Protein AF-A0A2J8K6V8-F1 (afdb_monomer_lite)

Organism: Pan troglodytes (NCBI:txid9598)

Radius of gyration: 30.08 Å; chains: 1; bounding box: 36×68×85 Å

Structure (mmCIF, N/CA/C/O backbone):
data_AF-A0A2J8K6V8-F1
#
_entry.id   AF-A0A2J8K6V8-F1
#
loop_
_atom_site.group_PDB
_atom_site.id
_atom_site.type_symbol
_atom_site.label_atom_id
_atom_site.label_alt_id
_atom_site.label_comp_id
_atom_site.label_asym_id
_atom_site.label_entity_id
_atom_site.label_seq_id
_atom_site.pdbx_PDB_ins_code
_atom_site.Cartn_x
_atom_site.Cartn_y
_atom_site.Cartn_z
_atom_site.occupancy
_atom_site.B_iso_or_equiv
_atom_site.auth_seq_id
_atom_site.auth_comp_id
_atom_site.auth_asym_id
_atom_site.auth_atom_id
_atom_site.pdbx_PDB_model_num
ATOM 1 N N . MET A 1 1 ? -9.073 52.652 -63.202 1.00 40.81 1 MET A N 1
ATOM 2 C CA . MET A 1 1 ? -8.385 51.345 -63.264 1.00 40.81 1 MET A CA 1
ATOM 3 C C . MET A 1 1 ? -7.422 51.356 -62.091 1.00 40.81 1 MET A C 1
ATOM 5 O O . MET A 1 1 ? -6.275 51.742 -62.240 1.00 40.81 1 MET A O 1
ATOM 9 N N . GLU A 1 2 ? -7.964 51.128 -60.893 1.00 44.34 2 GLU A N 1
ATOM 10 C CA . GLU A 1 2 ? -7.231 51.306 -59.636 1.00 44.34 2 GLU A CA 1
ATOM 11 C C . GLU A 1 2 ? -6.323 50.094 -59.430 1.00 44.34 2 GLU A C 1
ATOM 13 O O . GLU A 1 2 ? -6.788 48.958 -59.329 1.00 44.34 2 GLU A O 1
ATOM 18 N N . ASN A 1 3 ? -5.019 50.346 -59.456 1.00 48.53 3 ASN A N 1
ATOM 19 C CA . ASN A 1 3 ? -3.977 49.337 -59.358 1.00 48.53 3 ASN A CA 1
ATOM 20 C C . ASN A 1 3 ? -3.808 48.941 -57.876 1.00 48.53 3 ASN A C 1
ATOM 22 O O . ASN A 1 3 ? -3.522 49.818 -57.056 1.00 48.53 3 ASN A O 1
ATOM 26 N N . PRO A 1 4 ? -4.015 47.672 -57.477 1.00 52.75 4 PRO A N 1
ATOM 27 C CA . PRO A 1 4 ? -3.937 47.298 -56.071 1.00 52.75 4 PRO A CA 1
ATOM 28 C C . PRO A 1 4 ? -2.499 47.421 -55.547 1.00 52.75 4 PRO A C 1
ATOM 30 O O . PRO A 1 4 ? -1.556 46.868 -56.109 1.00 52.75 4 PRO A O 1
ATOM 33 N N . SER A 1 5 ? -2.347 48.158 -54.444 1.00 53.69 5 SER A N 1
ATOM 34 C CA . SER A 1 5 ? -1.064 48.428 -53.789 1.00 53.69 5 SER A CA 1
ATOM 35 C C . SER A 1 5 ? -0.359 47.133 -53.332 1.00 53.69 5 SER A C 1
ATOM 37 O O . SER A 1 5 ? -0.990 46.290 -52.680 1.00 53.69 5 SER A O 1
ATOM 39 N N . PRO A 1 6 ? 0.956 46.975 -53.592 1.00 54.84 6 PRO A N 1
ATOM 40 C CA . PRO A 1 6 ? 1.725 45.765 -53.268 1.00 54.84 6 PRO A CA 1
ATOM 41 C C . PRO A 1 6 ? 1.800 45.464 -51.761 1.00 54.84 6 PRO A C 1
ATOM 43 O O . PRO A 1 6 ? 2.031 44.321 -51.363 1.00 54.84 6 PRO A O 1
ATOM 46 N N . ALA A 1 7 ? 1.535 46.457 -50.906 1.00 53.44 7 ALA A N 1
ATOM 47 C CA . ALA A 1 7 ? 1.502 46.297 -49.453 1.00 53.44 7 ALA A CA 1
ATOM 48 C C . ALA A 1 7 ? 0.356 45.382 -48.974 1.00 53.44 7 ALA A C 1
ATOM 50 O O . ALA A 1 7 ? 0.512 44.640 -48.003 1.00 53.44 7 ALA A O 1
ATOM 51 N N . ALA A 1 8 ? -0.780 45.377 -49.683 1.00 52.91 8 ALA A N 1
ATOM 52 C CA . ALA A 1 8 ? -1.935 44.551 -49.328 1.00 52.91 8 ALA A CA 1
ATOM 53 C C . ALA A 1 8 ? -1.712 43.060 -49.643 1.00 52.91 8 ALA A C 1
ATOM 55 O O . ALA A 1 8 ? -2.249 42.192 -48.952 1.00 52.91 8 ALA A O 1
ATOM 56 N N . ALA A 1 9 ? -0.905 42.756 -50.664 1.00 53.84 9 ALA A N 1
ATOM 57 C CA . ALA A 1 9 ? -0.553 41.389 -51.040 1.00 53.84 9 ALA A CA 1
ATOM 58 C C . ALA A 1 9 ? 0.455 40.771 -50.054 1.00 53.84 9 ALA A C 1
ATOM 60 O O . ALA A 1 9 ? 0.295 39.619 -49.649 1.00 53.84 9 ALA A O 1
ATOM 61 N N . LEU A 1 10 ? 1.436 41.561 -49.600 1.00 54.81 10 LEU A N 1
ATOM 62 C CA . LEU A 1 10 ? 2.461 41.120 -48.651 1.00 54.81 10 LEU A CA 1
ATOM 63 C C . LEU A 1 10 ? 1.875 40.816 -47.261 1.00 54.81 10 LEU A C 1
ATOM 65 O O . LEU A 1 10 ? 2.216 39.804 -46.656 1.00 54.81 10 LEU A O 1
ATOM 69 N N . GLY A 1 11 ? 0.939 41.647 -46.783 1.00 54.59 11 GLY A N 1
ATOM 70 C CA . GLY A 1 11 ? 0.273 41.443 -45.490 1.00 54.59 11 GLY A CA 1
ATOM 71 C C . GLY A 1 11 ? -0.603 40.187 -45.447 1.00 54.59 11 GLY A C 1
ATOM 72 O O . GLY A 1 11 ? -0.615 39.467 -44.450 1.00 54.59 11 GLY A O 1
ATOM 73 N N . LYS A 1 12 ? -1.285 39.864 -46.555 1.00 53.75 12 LYS A N 1
ATOM 74 C CA . LYS A 1 12 ? -2.066 38.622 -46.681 1.00 53.75 12 LYS A CA 1
ATOM 75 C C . LYS A 1 12 ? -1.171 37.383 -46.749 1.00 53.75 12 LYS A C 1
ATOM 77 O O . LYS A 1 12 ? -1.493 36.377 -46.121 1.00 53.75 12 LYS A O 1
ATOM 82 N N . ALA A 1 13 ? -0.043 37.469 -47.457 1.00 56.66 13 ALA A N 1
ATOM 83 C CA . ALA A 1 13 ? 0.934 36.386 -47.540 1.00 56.66 13 ALA A CA 1
ATOM 84 C C . ALA A 1 13 ? 1.621 36.111 -46.188 1.00 56.66 13 ALA A C 1
ATOM 86 O O . ALA A 1 13 ? 1.775 34.950 -45.809 1.00 56.66 13 ALA A O 1
ATOM 87 N N . LEU A 1 14 ? 1.958 37.157 -45.419 1.00 56.41 14 LEU A N 1
ATOM 88 C CA . LEU A 1 14 ? 2.528 37.013 -44.074 1.00 56.41 14 LEU A CA 1
ATOM 89 C C . LEU A 1 14 ? 1.541 36.392 -43.073 1.00 56.41 14 LEU A C 1
ATOM 91 O O . LEU A 1 14 ? 1.929 35.504 -42.317 1.00 56.41 14 LEU A O 1
ATOM 95 N N . CYS A 1 15 ? 0.267 36.805 -43.082 1.00 54.47 15 CYS A N 1
ATOM 96 C CA . CYS A 1 15 ? -0.755 36.208 -42.212 1.00 54.47 15 CYS A CA 1
ATOM 97 C C . CYS A 1 15 ? -1.029 34.734 -42.548 1.00 54.47 15 CYS A C 1
ATOM 99 O O . CYS A 1 15 ? -1.215 33.927 -41.639 1.00 54.47 15 CYS A O 1
A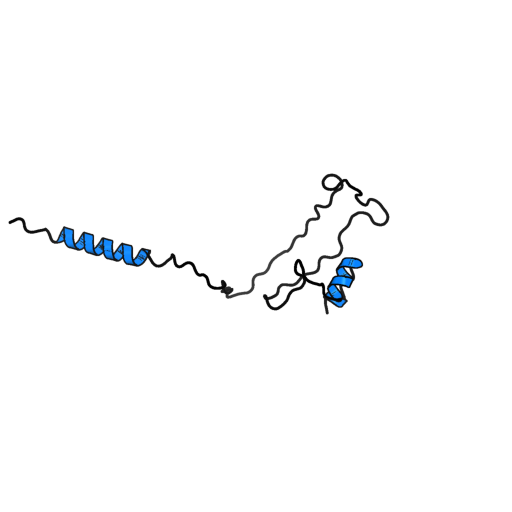TOM 101 N N . ALA A 1 16 ? -1.019 34.365 -43.833 1.00 54.19 16 ALA A N 1
ATOM 102 C CA . ALA A 1 16 ? -1.195 32.975 -44.251 1.00 54.19 16 ALA A CA 1
ATOM 103 C C . ALA A 1 16 ? -0.015 32.080 -43.819 1.00 54.19 16 ALA A C 1
ATOM 105 O O . ALA A 1 16 ? -0.242 30.950 -43.387 1.00 54.19 16 ALA A O 1
ATOM 106 N N . LEU A 1 17 ? 1.227 32.586 -43.855 1.00 53.62 17 LEU A N 1
ATOM 107 C CA . LEU A 1 17 ? 2.395 31.853 -43.345 1.00 53.62 17 LEU A CA 1
ATOM 108 C C . LEU A 1 17 ? 2.377 31.694 -41.815 1.00 53.62 17 LEU A C 1
ATOM 110 O O . LEU A 1 17 ? 2.729 30.630 -41.315 1.00 53.62 17 LEU A O 1
ATOM 114 N N . LEU A 1 18 ? 1.949 32.719 -41.072 1.00 53.31 18 LEU A N 1
ATOM 115 C CA . LEU A 1 18 ? 1.881 32.682 -39.603 1.00 53.31 18 LEU A CA 1
ATOM 116 C C . LEU A 1 18 ? 0.801 31.722 -39.076 1.00 53.31 18 LEU A C 1
ATOM 118 O O . LEU A 1 18 ? 0.980 31.107 -38.028 1.00 53.31 18 LEU A O 1
ATOM 122 N N . LEU A 1 19 ? -0.303 31.546 -39.806 1.00 53.12 19 LEU A N 1
ATOM 123 C CA . LEU A 1 19 ? -1.348 30.582 -39.443 1.00 53.12 19 LEU A CA 1
ATOM 124 C C . LEU A 1 19 ? -0.958 29.132 -39.775 1.00 53.12 19 LEU A C 1
ATOM 126 O O . LEU A 1 19 ? -1.380 28.214 -39.074 1.00 53.12 19 LEU A O 1
ATOM 130 N N . ALA A 1 20 ? -0.112 28.916 -40.788 1.00 52.56 20 ALA A N 1
ATOM 131 C CA . ALA A 1 20 ? 0.393 27.587 -41.133 1.00 52.56 20 ALA A CA 1
ATOM 132 C C . ALA A 1 20 ? 1.429 27.052 -40.124 1.00 52.56 20 ALA A C 1
ATOM 134 O O . ALA A 1 20 ? 1.545 25.840 -39.959 1.00 52.56 20 ALA A O 1
ATOM 135 N N . THR A 1 21 ? 2.152 27.925 -39.410 1.00 54.22 21 THR A N 1
ATOM 136 C CA . THR A 1 21 ? 3.128 27.508 -38.385 1.00 54.22 21 THR A CA 1
ATOM 137 C C . THR A 1 21 ? 2.514 27.299 -36.999 1.00 54.22 21 THR A C 1
ATOM 139 O O . THR A 1 21 ? 3.076 26.551 -36.202 1.00 54.22 21 THR A O 1
ATOM 142 N N . LEU A 1 22 ? 1.346 27.886 -36.707 1.00 51.31 22 LEU A N 1
ATOM 143 C CA . LEU A 1 22 ? 0.640 27.689 -35.430 1.00 51.31 22 LEU A CA 1
ATOM 144 C C . LEU A 1 22 ? -0.307 26.472 -35.411 1.00 51.31 22 LEU A C 1
ATOM 146 O O . LEU A 1 22 ? -0.764 26.074 -34.342 1.00 51.31 22 LEU A O 1
ATOM 150 N N . GLY A 1 23 ? -0.602 25.863 -36.564 1.00 52.25 23 GLY A N 1
ATOM 151 C CA . GLY A 1 23 ? -1.601 24.791 -36.694 1.00 52.25 23 GLY A CA 1
ATOM 152 C C . GLY A 1 23 ? -1.132 23.363 -36.377 1.00 52.25 23 GLY A C 1
ATOM 153 O O . GLY A 1 23 ? -1.947 22.448 -36.421 1.00 52.25 23 GLY A O 1
ATOM 154 N N . ALA A 1 24 ? 0.148 23.136 -36.058 1.00 54.22 24 ALA A N 1
ATOM 155 C CA . ALA A 1 24 ? 0.723 21.786 -35.941 1.00 54.22 24 ALA A CA 1
ATOM 156 C C . ALA A 1 24 ? 1.004 21.307 -34.499 1.00 54.22 24 ALA A C 1
ATOM 158 O O . ALA A 1 24 ? 1.810 20.401 -34.304 1.00 54.22 24 ALA A O 1
ATOM 159 N N . ALA A 1 25 ? 0.357 21.877 -33.476 1.00 55.34 25 ALA A N 1
ATOM 160 C CA . ALA A 1 25 ? 0.542 21.451 -32.077 1.00 55.34 25 ALA A CA 1
ATOM 161 C C . ALA A 1 25 ? -0.708 20.807 -31.445 1.00 55.34 25 ALA A C 1
ATOM 163 O O . ALA A 1 25 ? -0.845 20.770 -30.226 1.00 55.34 25 ALA A O 1
ATOM 164 N N . GLY A 1 26 ? -1.632 20.309 -32.270 1.00 58.12 26 GLY A N 1
ATOM 165 C CA . GLY A 1 26 ? -2.911 19.753 -31.824 1.00 58.12 26 GLY A CA 1
ATOM 166 C C . GLY A 1 26 ? -3.242 18.403 -32.447 1.00 58.12 26 GLY A C 1
ATOM 167 O O . GLY A 1 26 ? -4.388 18.177 -32.815 1.00 58.12 26 GLY A O 1
ATOM 168 N N . GLN A 1 27 ? -2.264 17.510 -32.606 1.00 56.22 27 GLN A N 1
ATOM 169 C CA . GLN A 1 27 ? -2.580 16.114 -32.906 1.00 56.22 27 GLN A CA 1
ATOM 170 C C . GLN A 1 27 ? -2.987 15.428 -31.597 1.00 56.22 27 GLN A C 1
ATOM 172 O O . GLN A 1 27 ? -2.196 15.448 -30.649 1.00 56.22 27 GLN A O 1
ATOM 177 N N . PRO A 1 28 ? -4.183 14.813 -31.501 1.00 52.03 28 PRO A N 1
ATOM 178 C CA . PRO A 1 28 ? -4.477 13.941 -30.384 1.00 52.03 28 PRO A CA 1
ATOM 179 C C . PRO A 1 28 ? -3.564 12.731 -30.563 1.00 52.03 28 PRO A C 1
ATOM 181 O O . PRO A 1 28 ? -3.792 11.884 -31.427 1.00 52.03 28 PRO A O 1
ATOM 184 N N . LEU A 1 29 ? -2.471 12.691 -29.803 1.00 54.88 29 LEU A N 1
ATOM 185 C CA . LEU A 1 29 ? -1.595 11.530 -29.719 1.00 54.88 29 LEU A CA 1
ATOM 186 C C . LEU A 1 29 ? -2.377 10.408 -29.029 1.00 54.88 29 LEU A C 1
ATOM 188 O O . LEU A 1 29 ? -2.238 10.160 -27.838 1.00 54.88 29 LEU A O 1
ATOM 192 N N . GLY A 1 30 ? -3.235 9.740 -29.799 1.00 54.56 30 GLY A N 1
ATOM 193 C CA . GLY A 1 30 ? -3.821 8.442 -29.486 1.00 54.56 30 GLY A CA 1
ATOM 194 C C . GLY A 1 30 ? -2.775 7.339 -29.635 1.00 54.56 30 GLY A C 1
ATOM 195 O O . GLY A 1 30 ? -2.976 6.390 -30.383 1.00 54.56 30 GLY A O 1
ATOM 196 N N . GLY A 1 31 ? -1.636 7.507 -28.969 1.00 57.66 31 GLY A N 1
ATOM 197 C CA . GLY A 1 31 ? -0.566 6.530 -28.849 1.00 57.66 31 GLY A CA 1
ATOM 198 C C . GLY A 1 31 ? -0.107 6.524 -27.400 1.00 57.66 31 GLY A C 1
ATOM 199 O O . GLY A 1 31 ? -0.017 7.589 -26.789 1.00 57.66 31 GLY A O 1
ATOM 200 N N . GLU A 1 32 ? 0.121 5.333 -26.845 1.00 60.75 32 GLU A N 1
ATOM 201 C CA . GLU A 1 32 ? 0.595 5.152 -25.472 1.00 60.75 32 GLU A CA 1
ATOM 202 C C . GLU A 1 32 ? 1.722 6.148 -25.180 1.00 60.75 32 GLU A C 1
ATOM 204 O O . GLU A 1 32 ? 2.736 6.181 -25.881 1.00 60.75 32 GLU A O 1
ATOM 209 N N . SER A 1 33 ? 1.527 7.021 -24.191 1.00 68.69 33 SER A N 1
ATOM 210 C CA . SER A 1 33 ? 2.534 8.013 -23.836 1.00 68.69 33 SER A CA 1
ATOM 211 C C . SER A 1 33 ? 3.756 7.289 -23.270 1.00 68.69 33 SER A C 1
ATOM 213 O O . SER A 1 33 ? 3.774 6.903 -22.101 1.00 68.69 33 SER A O 1
ATOM 215 N N . VAL A 1 34 ? 4.771 7.074 -24.106 1.00 88.25 34 VAL A N 1
ATOM 216 C CA . VAL A 1 34 ? 6.032 6.450 -23.702 1.00 88.25 34 VAL A CA 1
ATOM 217 C C . VAL A 1 34 ? 6.761 7.390 -22.744 1.00 88.25 34 VAL A C 1
ATOM 219 O O . VAL A 1 34 ? 6.925 8.579 -23.028 1.00 88.25 34 VAL A O 1
ATOM 222 N N . CYS A 1 35 ? 7.211 6.862 -21.604 1.00 90.31 35 CYS A N 1
ATOM 223 C CA . CYS A 1 35 ? 8.038 7.620 -20.671 1.00 90.31 35 CYS A CA 1
ATOM 224 C C . CYS A 1 35 ? 9.318 8.100 -21.381 1.00 90.31 35 CYS A C 1
ATOM 226 O O . CYS A 1 35 ? 10.127 7.291 -21.826 1.00 90.31 35 CYS A O 1
ATOM 228 N N . SER A 1 36 ? 9.498 9.419 -21.487 1.00 94.81 36 SER A N 1
ATOM 229 C CA . SER A 1 36 ? 10.637 10.069 -22.160 1.00 94.81 36 SER A CA 1
ATOM 230 C C . SER A 1 36 ? 11.640 10.693 -21.182 1.00 94.81 36 SER A C 1
ATOM 232 O O . SER A 1 36 ? 12.528 11.456 -21.578 1.00 94.81 36 SER A O 1
ATOM 234 N N . ALA A 1 37 ? 11.504 10.381 -19.890 1.00 95.12 37 ALA A N 1
ATOM 235 C CA . ALA A 1 37 ? 12.405 10.859 -18.854 1.00 95.12 37 ALA A CA 1
ATOM 236 C C . ALA A 1 37 ? 13.829 10.342 -19.108 1.00 95.12 37 ALA A C 1
ATOM 238 O O . ALA A 1 37 ? 14.057 9.147 -19.270 1.00 95.12 37 ALA A O 1
ATOM 239 N N . ARG A 1 38 ? 14.801 11.258 -19.134 1.00 95.25 38 ARG A N 1
ATOM 240 C CA . ARG A 1 38 ? 16.205 10.931 -19.439 1.00 95.25 38 ARG A CA 1
ATOM 241 C C . ARG A 1 38 ? 17.017 10.502 -18.219 1.00 95.25 38 ARG A C 1
ATOM 243 O O . ARG A 1 38 ? 18.098 9.949 -18.380 1.00 95.25 38 ARG A O 1
ATOM 250 N N . ALA A 1 39 ? 16.529 10.795 -17.016 1.00 96.75 39 ALA A N 1
ATOM 251 C CA . ALA A 1 39 ? 17.232 10.530 -15.769 1.00 96.75 39 ALA A CA 1
ATOM 252 C C . ALA A 1 39 ? 16.266 10.002 -14.696 1.00 96.75 39 ALA A C 1
ATOM 254 O O . ALA A 1 39 ? 15.089 10.377 -14.706 1.00 96.75 39 ALA A O 1
ATOM 255 N N . PRO A 1 40 ? 16.746 9.170 -13.754 1.00 97.62 40 PRO A N 1
ATOM 256 C CA . PRO A 1 40 ? 15.955 8.750 -12.605 1.00 97.62 40 PRO A CA 1
ATOM 257 C C . PRO A 1 40 ? 15.587 9.925 -11.694 1.00 97.62 40 PRO A C 1
ATOM 259 O O . PRO A 1 40 ? 16.366 10.863 -11.518 1.00 97.62 40 PRO A O 1
ATOM 262 N N . ALA A 1 41 ? 14.429 9.824 -11.046 1.00 97.88 41 ALA A N 1
ATOM 263 C CA . ALA A 1 41 ? 13.974 10.760 -10.025 1.00 97.88 41 ALA A CA 1
ATOM 264 C C . ALA A 1 41 ? 13.821 10.045 -8.675 1.00 97.88 41 ALA A C 1
ATOM 266 O O . ALA A 1 41 ? 13.505 8.856 -8.615 1.00 97.88 41 ALA A O 1
ATOM 267 N N . LYS A 1 42 ? 14.061 10.775 -7.581 1.00 98.38 42 LYS A N 1
ATOM 268 C CA . LYS A 1 42 ? 13.878 10.281 -6.211 1.00 98.38 42 LYS A CA 1
ATOM 269 C C . LYS A 1 42 ? 12.602 10.860 -5.621 1.00 98.38 42 LYS A C 1
ATOM 271 O O . LYS A 1 42 ? 12.309 12.034 -5.824 1.00 98.38 42 LYS A O 1
ATOM 276 N N . TYR A 1 43 ? 11.900 10.045 -4.845 1.00 98.31 43 TYR A N 1
ATOM 277 C CA . TYR A 1 43 ? 10.655 10.420 -4.187 1.00 98.31 43 TYR A CA 1
ATOM 278 C C . TYR A 1 43 ? 10.677 9.991 -2.725 1.00 98.31 43 TYR A C 1
ATOM 280 O O . TYR A 1 43 ? 11.291 8.985 -2.371 1.00 98.31 43 TYR A O 1
ATOM 288 N N . SER A 1 44 ? 9.973 10.748 -1.890 1.00 98.31 44 SER A N 1
ATOM 289 C CA . SER 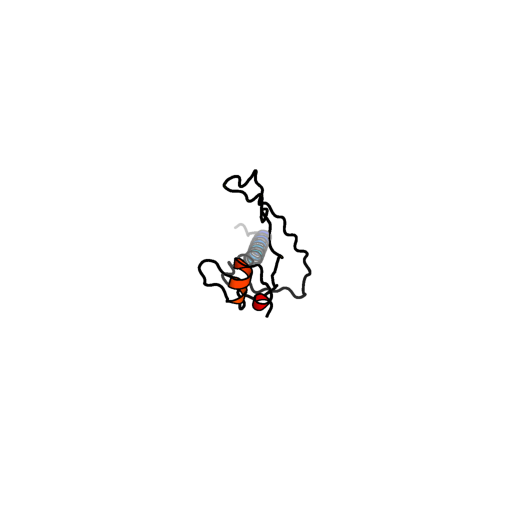A 1 44 ? 9.546 10.305 -0.569 1.00 98.31 44 SER A CA 1
ATOM 290 C C . SER A 1 44 ? 8.093 9.840 -0.645 1.00 98.31 44 SER A C 1
ATOM 292 O O . SER A 1 44 ? 7.271 10.432 -1.344 1.00 98.31 44 SER A O 1
ATOM 294 N N . ILE A 1 45 ? 7.777 8.766 0.076 1.00 98.31 45 ILE A N 1
ATOM 295 C CA . ILE A 1 45 ? 6.412 8.264 0.227 1.00 98.31 45 ILE A CA 1
ATOM 296 C C . ILE A 1 45 ? 6.005 8.383 1.693 1.00 98.31 45 ILE A C 1
ATOM 298 O O . ILE A 1 45 ? 6.678 7.858 2.579 1.00 98.31 45 ILE A O 1
ATOM 302 N N . THR A 1 46 ? 4.894 9.073 1.941 1.00 98.50 46 THR A N 1
ATOM 303 C CA . THR A 1 46 ? 4.326 9.244 3.281 1.00 98.50 46 THR A CA 1
ATOM 304 C C . THR A 1 46 ? 2.944 8.616 3.310 1.00 98.50 46 THR A C 1
ATOM 306 O O . THR A 1 46 ? 2.021 9.097 2.654 1.00 98.50 46 THR A O 1
ATOM 309 N N . PHE A 1 47 ? 2.785 7.548 4.089 1.00 98.56 47 PHE A N 1
ATOM 310 C CA . PHE A 1 47 ? 1.481 6.953 4.357 1.00 98.56 47 PHE A CA 1
ATOM 311 C C . PHE A 1 47 ? 0.854 7.601 5.595 1.00 98.56 47 PHE A C 1
ATOM 313 O O . PHE A 1 47 ? 1.489 7.704 6.641 1.00 98.56 47 PHE A O 1
ATOM 320 N N . THR A 1 48 ? -0.399 8.044 5.491 1.00 98.56 48 THR A N 1
ATOM 321 C CA . THR A 1 48 ? -1.167 8.587 6.621 1.00 98.56 48 THR A CA 1
ATOM 322 C C . THR A 1 48 ? -2.456 7.797 6.780 1.00 98.56 48 THR A C 1
ATOM 324 O O . THR A 1 48 ? -3.379 7.937 5.978 1.00 98.56 48 THR A O 1
ATOM 327 N N . GLY A 1 49 ? -2.539 6.992 7.839 1.00 98.12 49 GLY A N 1
ATOM 328 C CA . GLY A 1 49 ? -3.759 6.270 8.182 1.00 98.12 49 GLY A CA 1
ATOM 329 C C . GLY A 1 49 ? -4.906 7.235 8.491 1.00 98.12 49 GLY A C 1
ATOM 330 O O . GLY A 1 49 ? -4.766 8.147 9.304 1.00 98.12 49 GLY A O 1
ATOM 331 N N . LYS A 1 50 ? -6.053 7.033 7.840 1.00 98.44 50 LYS A N 1
ATOM 332 C CA . LYS A 1 50 ? -7.303 7.777 8.096 1.00 98.44 50 LYS A CA 1
ATOM 333 C C . LYS A 1 50 ? -8.410 6.895 8.674 1.00 98.44 50 LYS A C 1
ATOM 335 O O . LYS A 1 50 ? -9.546 7.340 8.806 1.00 98.44 50 LYS A O 1
ATOM 340 N N . TRP A 1 51 ? -8.076 5.656 9.032 1.00 98.38 51 TRP A N 1
ATOM 341 C CA . TRP A 1 51 ? -8.984 4.778 9.754 1.00 98.38 51 TRP A CA 1
ATOM 342 C C . TRP A 1 51 ? -9.065 5.256 11.204 1.00 98.38 51 TRP A C 1
ATOM 344 O O . TRP A 1 51 ? -8.123 5.092 11.972 1.00 98.38 51 TRP A O 1
ATOM 354 N N . SER A 1 52 ? -10.163 5.932 11.533 1.00 98.38 52 SER A N 1
ATOM 355 C CA . SER A 1 52 ? -10.462 6.449 12.866 1.00 98.38 52 SER A CA 1
ATOM 356 C C . SER A 1 52 ? -11.874 6.048 13.275 1.00 98.38 52 SER A C 1
ATOM 358 O O . SER A 1 52 ? -12.740 5.860 12.418 1.00 98.38 52 SER A O 1
ATOM 360 N N . GLN A 1 53 ? -12.126 5.966 14.582 1.00 98.31 53 GLN A N 1
ATOM 361 C CA . GLN A 1 53 ? -13.452 5.636 15.110 1.00 98.31 53 GLN A CA 1
ATOM 362 C C . GLN A 1 53 ? -14.510 6.675 14.705 1.00 98.31 53 GLN 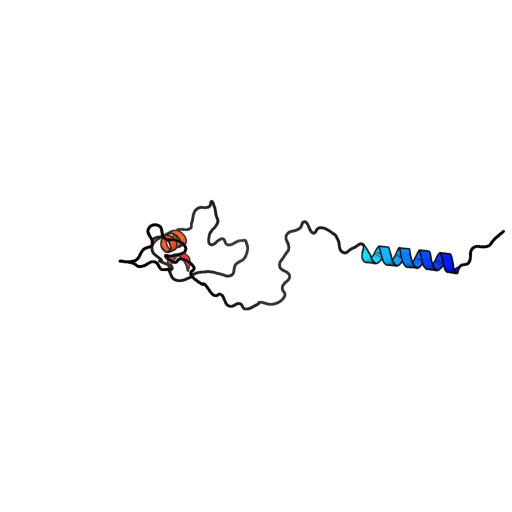A C 1
ATOM 364 O O . GLN A 1 53 ? -15.656 6.317 14.463 1.00 98.31 53 GLN A O 1
ATOM 369 N N . THR A 1 54 ? -14.137 7.951 14.579 1.00 98.31 54 THR A N 1
ATOM 370 C CA . THR A 1 54 ? -15.059 9.013 14.152 1.00 98.31 54 THR A CA 1
ATOM 371 C C . THR A 1 54 ? -15.509 8.833 12.704 1.00 98.31 54 THR A C 1
ATOM 373 O O . THR A 1 54 ? -16.691 8.972 12.409 1.00 98.31 54 THR A O 1
ATOM 376 N N . ALA A 1 55 ? -14.578 8.523 11.794 1.00 98.44 55 ALA A N 1
ATOM 377 C CA . ALA A 1 55 ? -14.897 8.339 10.379 1.00 98.44 55 ALA A CA 1
ATOM 378 C C . ALA A 1 55 ? -15.535 6.967 10.097 1.00 98.44 55 ALA A C 1
ATOM 380 O O . ALA A 1 55 ? -16.388 6.849 9.220 1.00 98.44 55 ALA A O 1
ATOM 381 N N . PHE A 1 56 ? -15.141 5.938 10.852 1.00 98.44 56 PHE A N 1
ATOM 382 C CA . PHE A 1 56 ? -15.579 4.553 10.677 1.00 98.44 56 PHE A CA 1
ATOM 383 C C . PHE A 1 56 ? -16.029 3.953 12.020 1.00 98.44 56 PHE A C 1
ATOM 385 O O . PHE A 1 56 ? -15.327 3.117 12.589 1.00 98.44 56 PHE A O 1
ATOM 392 N N . PRO A 1 57 ? -17.200 4.356 12.549 1.00 98.00 57 PRO A N 1
ATOM 393 C CA . PRO A 1 57 ? -17.622 3.982 13.903 1.00 98.00 57 PRO A CA 1
ATOM 394 C C . PRO A 1 57 ? -18.090 2.531 14.022 1.00 98.00 57 PRO A C 1
ATOM 396 O O . PRO A 1 57 ? -18.036 1.937 15.100 1.00 98.00 57 PRO A O 1
ATOM 399 N N . LYS A 1 58 ? -18.577 1.944 12.924 1.00 98.44 58 LYS A N 1
ATOM 400 C CA . LYS A 1 58 ? -19.147 0.598 12.932 1.00 98.44 58 LYS A CA 1
ATOM 401 C C . LYS A 1 58 ? -18.056 -0.435 13.221 1.00 98.44 58 LYS A C 1
ATOM 403 O O . LYS A 1 58 ? -17.186 -0.653 12.387 1.00 98.44 58 LYS A O 1
ATOM 408 N N . GLN A 1 59 ? -18.158 -1.087 14.382 1.00 98.00 59 GLN A N 1
ATOM 409 C CA . GLN A 1 59 ? -17.256 -2.159 14.827 1.00 98.00 59 GLN A CA 1
ATOM 410 C C . GLN A 1 59 ? -15.766 -1.781 14.753 1.00 98.00 59 GLN A C 1
ATOM 412 O O . GLN A 1 59 ? -14.931 -2.616 14.415 1.00 98.00 59 GLN A O 1
ATOM 417 N N . TYR A 1 60 ? -15.428 -0.528 15.074 1.00 98.38 60 TYR A N 1
ATOM 418 C CA . TYR A 1 60 ? -14.035 -0.091 15.124 1.00 98.38 60 TYR A CA 1
ATOM 419 C C . TYR A 1 60 ? -13.252 -0.894 16.187 1.00 98.38 60 TYR A C 1
ATOM 421 O O . TYR A 1 60 ? -13.632 -0.856 17.362 1.00 98.38 60 TYR A O 1
ATOM 429 N N . PRO A 1 61 ? -12.182 -1.624 15.823 1.00 98.12 61 PRO A N 1
ATOM 430 C CA . PRO A 1 61 ? -11.452 -2.462 16.773 1.00 98.12 61 PRO A CA 1
ATOM 431 C C . PRO A 1 61 ? -10.705 -1.639 17.830 1.00 98.12 61 PRO A C 1
ATOM 433 O O . PRO A 1 61 ? -9.849 -0.815 17.504 1.00 98.12 61 PRO A O 1
ATOM 436 N N . LEU A 1 62 ? -10.997 -1.891 19.109 1.00 97.88 62 LEU A N 1
ATOM 437 C CA . LEU A 1 62 ? -10.339 -1.225 20.243 1.00 97.88 62 LEU A CA 1
ATOM 438 C C . LEU A 1 62 ? -9.409 -2.151 21.038 1.00 97.88 62 LEU A C 1
ATOM 440 O O . LEU A 1 62 ? -8.548 -1.664 21.765 1.00 97.88 62 LEU A O 1
ATOM 444 N N . PHE A 1 63 ? -9.562 -3.474 20.926 1.00 96.62 63 PHE A N 1
ATOM 445 C CA . PHE A 1 63 ? -8.820 -4.428 21.750 1.00 96.62 63 PHE A CA 1
ATOM 446 C C . PHE A 1 63 ? -8.459 -5.713 20.995 1.00 96.62 63 PHE A C 1
ATOM 448 O O . PHE A 1 63 ? -9.252 -6.229 20.218 1.00 96.62 63 PHE A O 1
ATOM 455 N N . ARG A 1 64 ? -7.259 -6.235 21.297 1.00 93.00 64 ARG A N 1
ATOM 456 C CA . ARG A 1 64 ? -6.702 -7.538 20.871 1.00 93.00 64 ARG A CA 1
ATOM 457 C C . ARG A 1 64 ? -7.016 -7.964 19.416 1.00 93.00 64 ARG A C 1
ATOM 459 O O . ARG A 1 64 ? -7.689 -8.977 19.231 1.00 93.00 64 ARG A O 1
ATOM 466 N N . PRO A 1 65 ? -6.443 -7.283 18.405 1.00 95.94 65 PRO A N 1
ATOM 467 C CA . PRO A 1 65 ? -5.642 -6.057 18.482 1.00 95.94 65 PRO A CA 1
ATOM 468 C C . PRO A 1 65 ? -6.491 -4.783 18.276 1.00 95.94 65 PRO A C 1
ATOM 470 O O . PRO A 1 65 ? -7.584 -4.847 17.711 1.00 95.94 65 PRO A O 1
ATOM 473 N N . PRO A 1 66 ? -6.014 -3.604 18.712 1.00 97.88 66 PRO A N 1
ATOM 474 C CA . PRO A 1 66 ? -6.573 -2.329 18.263 1.00 97.88 66 PRO A CA 1
ATOM 475 C C . PRO A 1 66 ? -6.468 -2.167 16.738 1.00 97.88 66 PRO A C 1
ATOM 477 O O . PRO A 1 66 ? -5.633 -2.798 16.090 1.00 97.88 66 PRO A O 1
ATOM 480 N N . ALA A 1 67 ? -7.294 -1.294 16.162 1.00 98.06 67 ALA A N 1
ATOM 481 C CA . ALA A 1 67 ? -7.223 -0.938 14.747 1.00 98.06 67 ALA A CA 1
ATOM 482 C C . ALA A 1 67 ? -5.824 -0.416 14.377 1.00 98.06 67 ALA A C 1
ATOM 484 O O . ALA A 1 67 ? -5.320 0.534 14.980 1.00 98.06 67 ALA A O 1
ATOM 485 N N . GLN A 1 68 ? -5.198 -1.039 13.381 1.00 98.25 68 GLN A N 1
ATOM 486 C CA . GLN A 1 68 ? -3.818 -0.767 12.991 1.00 98.25 68 GLN A CA 1
ATOM 487 C C . GLN A 1 68 ? -3.582 -1.098 11.514 1.00 98.25 68 GLN A C 1
ATOM 489 O O . GLN A 1 68 ? -4.461 -1.615 10.826 1.00 98.25 68 GLN A O 1
ATOM 494 N N . TRP A 1 69 ? -2.371 -0.813 11.046 1.00 98.38 69 TRP A N 1
ATOM 495 C CA . TRP A 1 69 ? -1.894 -1.145 9.708 1.00 98.38 69 TRP A CA 1
ATOM 496 C C . TRP A 1 69 ? -0.679 -2.067 9.826 1.00 98.38 69 TRP A C 1
ATOM 498 O O . TRP A 1 69 ? 0.067 -1.981 10.803 1.00 98.38 69 TRP A O 1
ATOM 508 N N . SER A 1 70 ? -0.469 -2.939 8.842 1.00 98.06 70 SER A N 1
ATOM 509 C CA . SER A 1 70 ? 0.798 -3.660 8.693 1.00 98.06 70 SER A CA 1
ATOM 510 C C . SER A 1 70 ? 1.908 -2.714 8.216 1.00 98.06 70 SER A C 1
ATOM 512 O O . SER A 1 70 ? 1.664 -1.551 7.882 1.00 98.06 70 SER A O 1
ATOM 514 N N . SER A 1 71 ? 3.136 -3.226 8.119 1.00 97.69 71 SER A N 1
ATOM 515 C CA . SER A 1 71 ? 4.201 -2.552 7.373 1.00 97.69 71 SER A CA 1
ATOM 516 C C . SER A 1 71 ? 3.761 -2.272 5.934 1.00 97.69 71 SER A C 1
ATOM 518 O O . SER A 1 71 ? 3.036 -3.070 5.340 1.00 97.69 71 SER A O 1
ATOM 520 N N . LEU A 1 72 ? 4.207 -1.151 5.365 1.00 98.06 72 LEU A N 1
ATOM 521 C CA . LEU A 1 72 ? 3.966 -0.822 3.962 1.00 98.06 72 LEU A CA 1
ATOM 522 C C . LEU A 1 72 ? 5.042 -1.476 3.089 1.00 98.06 72 LEU A C 1
ATOM 524 O O . LEU A 1 72 ? 6.232 -1.296 3.342 1.00 98.06 72 LEU A O 1
ATOM 528 N N . LEU A 1 73 ? 4.616 -2.197 2.051 1.00 98.31 73 LEU A N 1
ATOM 529 C CA . LEU A 1 73 ? 5.488 -2.815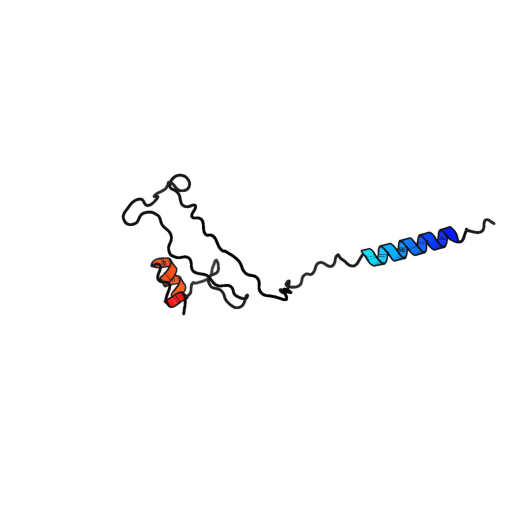 1.054 1.00 98.31 73 LEU A CA 1
ATOM 530 C C . LEU A 1 73 ? 5.063 -2.371 -0.350 1.00 98.31 73 LEU A C 1
ATOM 532 O O . LEU A 1 73 ? 3.874 -2.304 -0.653 1.00 98.31 73 LEU A O 1
ATOM 536 N N . GLY A 1 74 ? 6.037 -2.057 -1.200 1.00 97.50 74 GLY A N 1
ATOM 537 C CA . GLY A 1 74 ? 5.806 -1.582 -2.560 1.00 97.50 74 GLY A CA 1
ATOM 538 C C . GLY A 1 74 ? 7.079 -1.626 -3.402 1.00 97.50 74 GLY A C 1
ATOM 539 O O . GLY A 1 74 ? 8.170 -1.851 -2.880 1.00 97.50 74 GLY A O 1
ATOM 540 N N . ALA A 1 75 ? 6.932 -1.396 -4.705 1.00 98.12 75 ALA A N 1
ATOM 541 C CA . ALA A 1 75 ? 8.033 -1.346 -5.662 1.00 98.12 75 ALA A CA 1
ATOM 542 C C . ALA A 1 75 ? 7.770 -0.275 -6.731 1.00 98.12 75 ALA A C 1
ATOM 544 O O . ALA A 1 75 ? 6.618 0.010 -7.055 1.00 98.12 75 ALA A O 1
ATOM 545 N N . ALA A 1 76 ? 8.835 0.288 -7.304 1.00 98.12 76 ALA A N 1
ATOM 546 C CA . ALA A 1 76 ? 8.761 1.029 -8.562 1.00 98.12 76 ALA A CA 1
ATOM 547 C C . ALA A 1 76 ? 8.973 0.034 -9.714 1.00 98.12 76 ALA A C 1
ATOM 549 O O . ALA A 1 76 ? 9.970 -0.687 -9.711 1.00 98.12 76 ALA A O 1
ATOM 550 N N . HIS A 1 77 ? 8.034 -0.048 -10.659 1.00 97.69 77 HIS A N 1
ATOM 551 C CA . HIS A 1 77 ? 8.010 -1.111 -11.669 1.00 97.69 77 HIS A CA 1
ATOM 552 C C . HIS A 1 77 ? 7.453 -0.643 -13.027 1.00 97.69 77 HIS A C 1
ATOM 554 O O . HIS A 1 77 ? 6.838 0.419 -13.115 1.00 97.69 77 HIS A O 1
ATOM 560 N N . SER A 1 78 ? 7.676 -1.439 -14.082 1.00 96.44 78 SER A N 1
ATOM 561 C CA . SER A 1 78 ? 7.061 -1.260 -15.410 1.00 96.44 78 SER A CA 1
ATOM 562 C C . SER A 1 78 ? 5.655 -1.872 -15.470 1.00 96.44 78 SER A C 1
ATOM 564 O O . SER A 1 78 ? 5.196 -2.502 -14.517 1.00 96.44 78 SER A O 1
ATOM 566 N N . SER A 1 79 ? 4.969 -1.734 -16.606 1.00 96.00 79 SER A N 1
ATOM 567 C CA . SER A 1 79 ? 3.664 -2.362 -16.862 1.00 96.00 79 SER A CA 1
ATOM 568 C C . SER A 1 79 ? 3.689 -3.896 -16.877 1.00 96.00 79 SER A C 1
ATOM 570 O O . SER A 1 79 ? 2.636 -4.513 -16.717 1.00 96.00 79 SER A O 1
ATOM 572 N N . ASP A 1 80 ? 4.863 -4.508 -17.046 1.00 96.94 80 ASP A N 1
ATOM 573 C CA . ASP A 1 80 ? 5.019 -5.966 -17.145 1.00 96.94 80 ASP A CA 1
ATOM 574 C C . ASP A 1 80 ? 4.867 -6.668 -15.790 1.00 96.94 80 ASP A C 1
ATOM 576 O O . ASP A 1 80 ? 4.535 -7.851 -15.726 1.00 96.94 80 ASP A O 1
ATOM 580 N N . TYR A 1 81 ? 5.082 -5.937 -14.693 1.00 97.62 81 TYR A N 1
ATOM 581 C CA . TYR A 1 81 ? 4.864 -6.430 -13.340 1.00 97.62 81 TYR A CA 1
ATOM 582 C C . TYR A 1 81 ? 3.557 -5.885 -12.766 1.00 97.62 81 TYR A C 1
ATOM 584 O O . TYR A 1 81 ? 3.233 -4.704 -12.880 1.00 97.62 81 TYR A O 1
ATOM 592 N N . SER A 1 82 ? 2.814 -6.753 -12.086 1.00 98.12 82 SER A N 1
ATOM 593 C CA . SER A 1 82 ? 1.587 -6.395 -11.382 1.00 98.12 82 SER A CA 1
ATOM 594 C C . SER A 1 82 ? 1.638 -6.959 -9.969 1.00 98.12 82 SER A C 1
ATOM 596 O O . SER A 1 82 ? 1.375 -8.143 -9.776 1.00 98.12 82 SER A O 1
ATOM 598 N N . MET A 1 83 ? 1.921 -6.108 -8.976 1.00 98.31 83 MET A N 1
ATOM 599 C CA . MET A 1 83 ? 1.865 -6.505 -7.562 1.00 98.31 83 MET A CA 1
ATOM 600 C C . MET A 1 83 ? 0.453 -6.962 -7.170 1.00 98.31 83 MET A C 1
ATOM 602 O O . MET A 1 83 ? 0.291 -7.990 -6.522 1.00 98.31 83 MET A O 1
ATOM 606 N N . TRP A 1 84 ? -0.571 -6.214 -7.592 1.00 98.50 84 TRP A N 1
ATOM 607 C CA . TRP A 1 84 ? -1.984 -6.556 -7.434 1.00 98.50 84 TRP A CA 1
ATOM 608 C C . TRP A 1 84 ? -2.830 -5.817 -8.475 1.00 98.50 84 TRP A C 1
ATOM 610 O O . TRP A 1 84 ? -2.408 -4.798 -9.026 1.00 98.50 84 TRP A O 1
ATOM 620 N N . ARG A 1 85 ? -4.042 -6.312 -8.745 1.00 98.25 85 ARG A N 1
ATOM 621 C CA . ARG A 1 85 ? -4.997 -5.650 -9.643 1.00 98.25 85 ARG A CA 1
ATOM 622 C C . ARG A 1 85 ? -6.430 -5.938 -9.206 1.00 98.25 85 ARG A C 1
ATOM 624 O O . ARG A 1 85 ? -6.749 -7.046 -8.786 1.00 98.25 85 ARG A O 1
ATOM 631 N N . LYS A 1 86 ? -7.312 -4.940 -9.317 1.00 98.12 86 LYS A N 1
ATOM 632 C CA . LYS A 1 86 ? -8.750 -5.126 -9.067 1.00 98.12 86 LYS A CA 1
ATOM 633 C C . LYS A 1 86 ? -9.309 -6.198 -10.012 1.00 98.12 86 LYS A C 1
ATOM 635 O O . LYS A 1 86 ? -8.966 -6.210 -11.191 1.00 98.12 86 LYS A O 1
ATOM 640 N N . ASN A 1 87 ? -10.206 -7.043 -9.503 1.00 98.12 87 ASN A N 1
ATOM 641 C CA . ASN A 1 87 ? -10.833 -8.143 -10.248 1.00 98.12 87 ASN A CA 1
ATOM 642 C C . ASN A 1 87 ? -9.830 -9.191 -10.772 1.00 98.12 87 ASN A C 1
ATOM 644 O O . ASN A 1 87 ? -10.065 -9.796 -11.815 1.00 98.12 87 ASN A O 1
ATOM 648 N N . GLN A 1 88 ? -8.704 -9.382 -10.084 1.00 98.50 88 GLN A N 1
ATOM 649 C CA . GLN A 1 88 ? -7.721 -10.421 -10.386 1.00 98.50 88 GLN A CA 1
ATOM 650 C C . GLN A 1 88 ? -7.386 -11.206 -9.119 1.00 98.50 88 GLN A C 1
ATOM 652 O O . GLN A 1 88 ? -7.529 -10.695 -8.006 1.00 98.50 88 GLN A O 1
ATOM 657 N N . TYR A 1 89 ? -6.931 -12.444 -9.297 1.00 98.56 89 TYR A N 1
ATOM 658 C CA . TYR A 1 89 ? -6.407 -13.242 -8.195 1.00 98.56 89 TYR A CA 1
ATOM 659 C C . TYR A 1 89 ? -5.065 -12.690 -7.711 1.00 98.56 89 TYR A C 1
ATOM 661 O O . TYR A 1 89 ? -4.286 -12.126 -8.482 1.00 98.56 89 TYR A O 1
ATOM 669 N N . VAL A 1 90 ? -4.803 -12.864 -6.418 1.00 98.56 90 VAL A N 1
ATOM 670 C CA . VAL A 1 90 ? -3.543 -12.471 -5.783 1.00 98.56 90 VAL A CA 1
ATOM 671 C C . VAL A 1 90 ? -2.497 -13.578 -5.916 1.00 98.56 90 VAL A C 1
ATOM 673 O O . VAL A 1 90 ? -2.838 -14.756 -6.021 1.00 98.56 90 VAL A O 1
ATOM 676 N N . SER A 1 91 ? -1.215 -13.209 -5.883 1.00 98.38 91 SER A N 1
ATOM 677 C CA . SER A 1 91 ? -0.128 -14.183 -5.761 1.00 98.38 91 SER A CA 1
ATOM 678 C C . SER A 1 91 ? -0.138 -14.843 -4.376 1.00 98.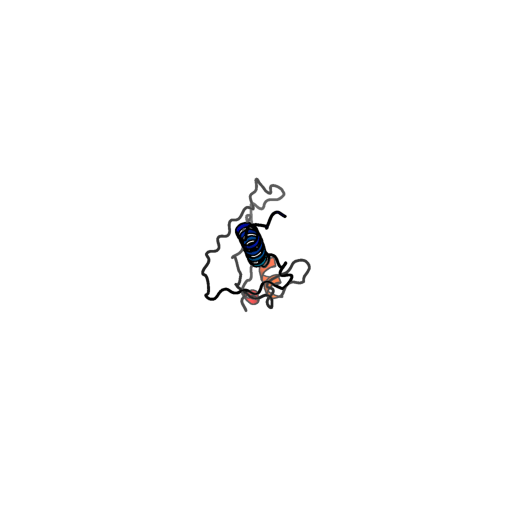38 91 SER A C 1
ATOM 680 O O . SER A 1 91 ? -0.712 -14.308 -3.425 1.00 98.38 91 SER A O 1
ATOM 682 N N . ASN A 1 92 ? 0.546 -15.983 -4.229 1.00 98.50 92 ASN A N 1
ATOM 683 C CA . ASN A 1 92 ? 0.697 -16.634 -2.922 1.00 98.50 92 ASN A CA 1
ATOM 684 C C . ASN A 1 92 ? 1.342 -15.695 -1.888 1.00 98.50 92 ASN A C 1
ATOM 686 O O . ASN A 1 92 ? 0.855 -15.606 -0.767 1.00 98.50 92 ASN A O 1
ATOM 690 N N . GLY A 1 93 ? 2.374 -14.941 -2.284 1.00 98.44 93 GLY A N 1
ATOM 691 C CA . GLY A 1 93 ? 3.011 -13.967 -1.397 1.00 98.44 93 GLY A CA 1
ATOM 692 C C . GLY A 1 93 ? 2.064 -12.844 -0.972 1.00 98.44 93 GLY A C 1
ATOM 693 O O . GLY A 1 93 ? 2.039 -12.465 0.196 1.00 98.44 93 GLY A O 1
ATOM 694 N N . LEU A 1 94 ? 1.228 -12.344 -1.887 1.00 98.56 94 LEU A N 1
ATOM 695 C CA . LEU A 1 94 ? 0.257 -11.305 -1.550 1.00 98.56 94 LEU A CA 1
ATOM 696 C C . LEU A 1 94 ? -0.888 -11.829 -0.676 1.00 98.56 94 LEU A C 1
ATOM 698 O O . LEU A 1 94 ? -1.359 -11.095 0.189 1.00 98.56 94 LEU A O 1
ATOM 702 N N . ARG A 1 95 ? -1.309 -13.088 -0.847 1.00 98.62 95 ARG A N 1
ATOM 703 C CA . ARG A 1 95 ? -2.248 -13.742 0.077 1.00 98.62 95 ARG A CA 1
ATOM 704 C C . ARG A 1 95 ? -1.687 -13.754 1.498 1.00 98.62 95 ARG A C 1
ATOM 706 O O . ARG A 1 95 ? -2.367 -13.342 2.432 1.00 98.62 95 ARG A O 1
ATOM 713 N N . ASP A 1 96 ? -0.439 -14.183 1.645 1.00 98.56 96 ASP A N 1
ATOM 714 C CA . ASP A 1 96 ? 0.219 -14.293 2.947 1.00 98.56 96 ASP A CA 1
ATOM 715 C C . ASP A 1 96 ? 0.360 -12.922 3.627 1.00 98.56 96 ASP A C 1
ATOM 717 O O . ASP A 1 96 ? 0.074 -12.773 4.819 1.00 98.56 96 ASP A O 1
ATOM 721 N N . PHE A 1 97 ? 0.698 -11.898 2.846 1.00 98.62 97 PHE A N 1
ATOM 722 C CA . PHE A 1 97 ? 0.771 -10.524 3.322 1.00 98.62 97 PHE A CA 1
ATOM 723 C C . PHE A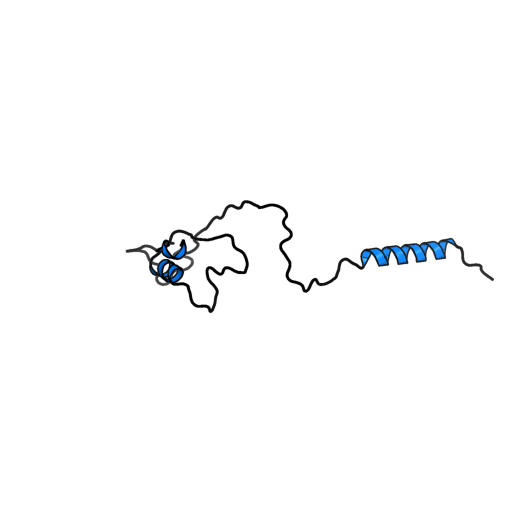 1 97 ? -0.602 -9.957 3.714 1.00 98.62 97 PHE A C 1
ATOM 725 O O . PHE A 1 97 ? -0.733 -9.354 4.777 1.00 98.62 97 PHE A O 1
ATOM 732 N N . ALA A 1 98 ? -1.639 -10.170 2.900 1.00 98.44 98 ALA A N 1
ATOM 733 C CA . ALA A 1 98 ? -2.972 -9.621 3.146 1.00 98.44 98 ALA A CA 1
ATOM 734 C C . ALA A 1 98 ? -3.661 -10.238 4.373 1.00 98.44 98 ALA A C 1
ATOM 736 O O . ALA A 1 98 ? -4.365 -9.541 5.100 1.00 98.44 98 ALA A O 1
ATOM 737 N N . GLU A 1 99 ? -3.469 -11.536 4.605 1.00 98.50 99 GLU A N 1
ATOM 738 C CA . GLU A 1 99 ? -4.134 -12.251 5.697 1.00 98.50 99 GLU A CA 1
ATOM 739 C C . GLU A 1 99 ? -3.369 -12.168 7.021 1.00 98.50 99 GLU A C 1
ATOM 741 O O . GLU A 1 99 ? -3.985 -12.188 8.086 1.00 98.50 99 GLU A O 1
ATOM 746 N N . ARG A 1 100 ? -2.030 -12.126 6.972 1.00 98.00 100 ARG A N 1
ATOM 747 C CA . ARG A 1 100 ? -1.175 -12.306 8.161 1.00 98.00 100 ARG A CA 1
ATOM 748 C C . ARG A 1 100 ? -0.103 -11.233 8.335 1.00 98.00 100 ARG A C 1
ATOM 750 O O . ARG A 1 100 ? 0.575 -11.228 9.354 1.00 98.00 100 ARG A O 1
ATOM 757 N N . GLY A 1 101 ? 0.062 -10.327 7.372 1.00 97.69 101 GLY A N 1
ATOM 758 C CA . GLY A 1 101 ? 1.159 -9.357 7.372 1.00 97.69 101 GLY A CA 1
ATOM 759 C C . GLY A 1 101 ? 2.526 -9.968 7.042 1.00 97.69 101 GLY A C 1
ATOM 760 O O . GLY A 1 101 ? 3.543 -9.304 7.223 1.00 97.69 101 GLY A O 1
ATOM 761 N N . GLU A 1 102 ? 2.569 -11.209 6.546 1.00 98.19 102 GLU A N 1
ATOM 762 C CA . GLU A 1 102 ? 3.808 -11.916 6.212 1.00 98.19 102 GLU A CA 1
ATOM 763 C C . GLU A 1 102 ? 4.362 -11.449 4.862 1.00 98.19 102 GLU A C 1
ATOM 765 O O . GLU A 1 102 ? 3.869 -11.814 3.795 1.00 98.19 102 GLU A O 1
ATOM 770 N N . ALA A 1 103 ? 5.400 -10.615 4.903 1.00 97.69 103 ALA A N 1
ATOM 771 C CA . ALA A 1 103 ? 5.952 -9.965 3.714 1.00 97.69 103 ALA A CA 1
ATOM 772 C C . ALA A 1 103 ? 6.975 -10.821 2.949 1.00 97.69 103 ALA A C 1
ATOM 774 O O . ALA A 1 103 ? 7.265 -10.533 1.790 1.00 97.69 103 ALA A O 1
ATOM 775 N N . TRP A 1 104 ? 7.533 -11.867 3.569 1.00 97.81 104 TRP A N 1
ATOM 776 C CA . TRP A 1 104 ? 8.686 -12.589 3.020 1.00 97.81 104 TRP A CA 1
ATOM 777 C C . TRP A 1 104 ? 8.434 -13.156 1.622 1.00 97.81 104 TRP A C 1
ATOM 779 O O . TRP A 1 104 ? 9.201 -12.882 0.705 1.00 97.81 104 TRP A O 1
ATOM 789 N N . ALA A 1 105 ? 7.344 -13.902 1.441 1.00 97.69 105 ALA A N 1
ATOM 790 C CA . ALA A 1 105 ? 7.016 -14.518 0.158 1.00 97.69 105 ALA A CA 1
ATOM 791 C C . ALA A 1 105 ? 6.635 -13.494 -0.927 1.00 97.69 105 ALA A C 1
ATOM 793 O O . ALA A 1 105 ? 6.725 -13.811 -2.106 1.00 97.69 105 ALA A O 1
ATOM 794 N N . LEU A 1 106 ? 6.212 -12.281 -0.547 1.00 97.88 106 LEU A N 1
ATOM 795 C CA . LEU A 1 106 ? 5.917 -11.191 -1.485 1.00 97.88 106 LEU A CA 1
ATOM 796 C C . LEU A 1 106 ? 7.177 -10.406 -1.891 1.00 97.88 106 LEU A C 1
ATOM 798 O O . LEU A 1 106 ? 7.193 -9.781 -2.946 1.00 97.88 106 LEU A O 1
ATOM 802 N N . MET A 1 107 ? 8.219 -10.423 -1.056 1.00 97.12 107 MET A N 1
ATOM 803 C CA . MET A 1 107 ? 9.509 -9.776 -1.326 1.00 97.12 107 MET A CA 1
ATOM 804 C C . MET A 1 107 ? 10.472 -10.638 -2.153 1.00 97.12 107 MET A C 1
ATOM 806 O O . MET A 1 107 ? 11.496 -10.122 -2.601 1.00 97.12 107 MET A O 1
ATOM 810 N N . LYS A 1 108 ? 10.197 -11.940 -2.280 1.00 92.06 108 LYS A N 1
ATOM 811 C CA . LYS A 1 108 ? 10.993 -12.892 -3.065 1.00 92.06 108 LYS A CA 1
ATOM 812 C C . LYS A 1 108 ? 10.599 -12.883 -4.530 1.00 92.06 108 LYS A C 1
ATOM 814 O O . LYS A 1 108 ? 11.541 -12.991 -5.342 1.00 92.06 108 LYS A O 1
#

Foldseek 3Di:
DDDDDVVVVVVVVVVVVVVVVPPPPDDPPPDPPDDPDPDDDDDDDDDDDPDDCVVPVPCQADVPNHDDDADDDDDDDDPVDDCDDPPDDHDPQVVCCVPPVRNVVSVD

InterPro domains:
  IPR009465 Spondin, N-terminal [PF06468] (41-107)
  IPR009465 Spondin, N-terminal [PS51020] (31-108)
  IPR038678 Spondin, N-terminal domain superfamily [G3DSA:2.60.40.2130] (27-108)
  IPR051418 Spondin/Thrombospondin type-1 domain-containing [PTHR11311] (26-108)

pLDDT: mean 84.24, std 20.24, range [40.81, 98.62]

Secondary structure (DSSP, 8-state):
--PPPHHHHHHHHHHHHHHHHHTTS-----S------SS-------------TTT--TT---SSSPS-----------TT--S--TTSPPPHHHHHHHHH---HHHH-

Sequence (108 aa):
MENPSPAAALGKALCALLLATLGAAGQPLGGESVCSARAPAKYSITFTGKWSQTAFPKQYPLFRPPAQWSSLLGAAHSSDYSMWRKNQYVSNGLRDFAERGEAWALMK